Protein AF-0000000067184337 (afdb_homodimer)

Secondary structure (DSSP, 8-state):
---HHHHHHHHHHIIIIIHHHHHHHHHHHHHHGGGGGT-GGGHHHHHHHHHHHTHHHHHHHHHHHT----/---HHHHHHHHHHIIIIIHHHHHHHHHHHHHHGGGGGT-GGGHHHHHHHHHHHTHHHHHHHHHHHT----

Solvent-accessible surface area (backbone atoms only — not comparable to full-atom values): 6577 Å² total; per-residue (Å²): 127,35,52,64,70,32,25,52,52,28,50,50,45,26,74,70,44,15,50,60,47,4,34,55,23,17,40,52,25,31,66,48,43,29,50,26,74,83,39,62,83,46,44,62,56,32,51,53,22,49,52,35,20,42,38,23,31,52,29,43,48,31,24,68,58,18,43,62,97,114,127,36,53,65,68,31,25,54,51,29,49,50,47,27,73,70,44,15,49,58,47,3,37,54,23,17,39,51,25,29,64,48,44,29,50,26,73,82,39,62,82,45,45,63,56,32,52,53,21,48,54,35,18,41,37,22,32,50,28,43,48,31,24,70,58,18,43,62,97,113

Sequence (140 aa):
MGNPIWCIFWLIVLFLFGFEVSCVCAFFYAVIYPITVCIPKLSGVSDILLKGAQFAHYCAQCMINGRAPFMGNPIWCIFWLIVLFLFGFEVSCVCAFFYAVIYPITVCIPKLSGVSDILLKGAQFAHYCAQCMINGRAPF

Radius of gyration: 17.82 Å; Cα contacts (8 Å, |Δi|>4): 218; chains: 2; bounding box: 21×52×46 Å

Foldseek 3Di:
DADQVLLVVLVVCLVPPVQVQLVVLVVVLVVCVVVCVVPVVCVVVSVVSNVSNCSSVVSVVCNVVNPDPD/DADQVLLVVLVVCLVPPVQVQLVVLVVVLVVQVVVCVVPVVCVVVSVVSNVSNCSSVVSVVCNVVNPDPD

pLDDT: mean 94.59, std 7.14, range [53.53, 98.5]

Structure (mmCIF, N/CA/C/O backbone):
data_AF-0000000067184337-model_v1
#
loop_
_entity.id
_entity.type
_entity.pdbx_description
1 polymer AGAP003881-PA
#
loop_
_atom_site.group_PDB
_atom_site.id
_atom_site.type_symbol
_atom_site.label_atom_id
_atom_site.label_alt_id
_atom_site.label_comp_id
_atom_site.label_asym_id
_atom_site.label_entity_id
_atom_site.label_seq_id
_atom_site.pdbx_PDB_ins_code
_atom_site.Cartn_x
_atom_site.Cartn_y
_atom_site.Cartn_z
_atom_site.occupancy
_atom_site.B_iso_or_equiv
_atom_site.auth_seq_id
_atom_site.auth_comp_id
_atom_site.auth_asym_id
_atom_site.auth_atom_id
_atom_site.pdbx_PDB_model_num
ATOM 1 N N . MET A 1 1 ? -8.281 27.078 11.25 1 53.62 1 MET A N 1
ATOM 2 C CA . MET A 1 1 ? -7.059 26.344 11.547 1 53.62 1 MET A CA 1
ATOM 3 C C . MET A 1 1 ? -7.16 25.625 12.891 1 53.62 1 MET A C 1
ATOM 5 O O . MET A 1 1 ? -7.793 26.141 13.82 1 53.62 1 MET A O 1
ATOM 9 N N . GLY A 1 2 ? -6.98 24.141 12.812 1 63.72 2 GLY A N 1
ATOM 10 C CA . GLY A 1 2 ? -7.203 23.469 14.078 1 63.72 2 GLY A CA 1
ATOM 11 C C . GLY A 1 2 ? -6.309 23.984 15.195 1 63.72 2 GLY A C 1
ATOM 12 O O . GLY A 1 2 ? -5.477 24.875 14.969 1 63.72 2 GLY A O 1
ATOM 13 N N . ASN A 1 3 ? -6.609 23.672 16.406 1 82.88 3 ASN A N 1
ATOM 14 C CA . ASN A 1 3 ? -5.812 24.016 17.578 1 82.88 3 ASN A CA 1
ATOM 15 C C . ASN A 1 3 ? -4.328 23.734 17.359 1 82.88 3 ASN A C 1
ATOM 17 O O . ASN A 1 3 ? -3.947 22.625 16.984 1 82.88 3 ASN A O 1
ATOM 21 N N . PRO A 1 4 ? -3.518 24.797 17.344 1 88.56 4 PRO A N 1
ATOM 22 C CA . PRO A 1 4 ? -2.086 24.656 17.062 1 88.56 4 PRO A CA 1
ATOM 23 C C . PRO A 1 4 ? -1.428 23.578 17.938 1 88.56 4 PRO A C 1
ATOM 25 O O . PRO A 1 4 ? -0.438 22.969 17.516 1 88.56 4 PRO A O 1
ATOM 28 N N . ILE A 1 5 ? -1.946 23.391 19.156 1 91.94 5 ILE A N 1
ATOM 29 C CA . ILE A 1 5 ? -1.375 22.391 20.031 1 91.94 5 ILE A CA 1
ATOM 30 C C . ILE A 1 5 ? -1.494 21 19.391 1 91.94 5 ILE A C 1
ATOM 32 O O . ILE A 1 5 ? -0.545 20.219 19.406 1 91.94 5 ILE A O 1
ATOM 36 N N . TRP A 1 6 ? -2.607 20.797 18.812 1 93.06 6 TRP A N 1
ATOM 37 C CA .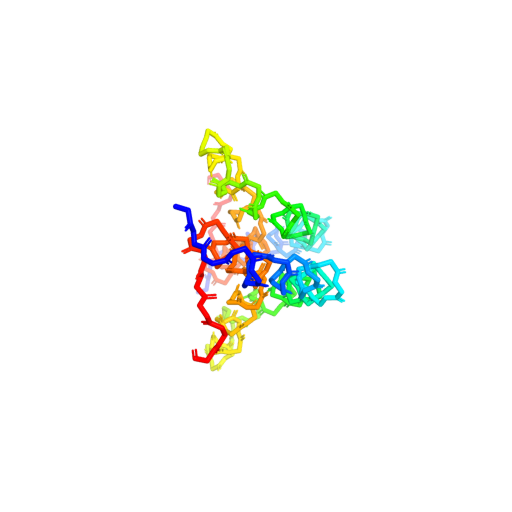 TRP A 1 6 ? -2.83 19.5 18.188 1 93.06 6 TRP A CA 1
ATOM 38 C C . TRP A 1 6 ? -2.025 19.359 16.906 1 93.06 6 TRP A C 1
ATOM 40 O O . TRP A 1 6 ? -1.616 18.25 16.531 1 93.06 6 TRP A O 1
ATOM 50 N N . CYS A 1 7 ? -1.808 20.375 16.172 1 94.12 7 CYS A N 1
ATOM 51 C CA . CYS A 1 7 ? -0.953 20.359 14.984 1 94.12 7 CYS A CA 1
ATOM 52 C C . CYS A 1 7 ? 0.46 19.922 15.344 1 94.12 7 CYS A C 1
ATOM 54 O O . CYS A 1 7 ? 1.036 19.062 14.664 1 94.12 7 CYS A O 1
ATOM 56 N N . ILE A 1 8 ? 0.996 20.516 16.453 1 94.19 8 ILE A N 1
ATOM 57 C CA . ILE A 1 8 ? 2.342 20.188 16.906 1 94.19 8 ILE A CA 1
ATOM 58 C C . ILE A 1 8 ? 2.393 18.734 17.375 1 94.19 8 ILE A C 1
ATOM 60 O O . ILE A 1 8 ? 3.35 18.016 17.078 1 94.19 8 ILE A O 1
ATOM 64 N N . PHE A 1 9 ? 1.378 18.344 18.078 1 95.81 9 PHE A N 1
ATOM 65 C CA . PHE A 1 9 ? 1.318 16.969 18.562 1 95.81 9 PHE A CA 1
ATOM 66 C C . PHE A 1 9 ? 1.416 15.977 17.406 1 95.81 9 PHE A C 1
ATOM 68 O O . PHE A 1 9 ? 2.254 15.07 17.422 1 95.81 9 PHE A O 1
ATOM 75 N N . TRP A 1 10 ? 0.576 16.188 16.391 1 95.88 10 TRP A N 1
ATOM 76 C CA . TRP A 1 10 ? 0.523 15.242 15.289 1 95.88 10 TRP A CA 1
ATOM 77 C C . TRP A 1 10 ? 1.779 15.336 14.43 1 95.88 10 TRP A C 1
ATOM 79 O O . TRP A 1 10 ? 2.186 14.352 13.797 1 95.88 10 TRP A O 1
ATOM 89 N N . LEU A 1 11 ? 2.422 16.453 14.391 1 95.56 11 LEU A N 1
ATOM 90 C CA . LEU A 1 11 ? 3.709 16.594 13.711 1 95.56 11 LEU A CA 1
ATOM 91 C C . LEU A 1 11 ? 4.762 15.703 14.375 1 95.56 11 LEU A C 1
ATOM 93 O O . LEU A 1 11 ? 5.527 15.023 13.688 1 95.56 11 LEU A O 1
ATOM 97 N N . ILE A 1 12 ? 4.738 15.703 15.695 1 95.94 12 ILE A N 1
ATOM 98 C CA . ILE A 1 12 ? 5.672 14.875 16.453 1 95.94 12 ILE A CA 1
ATOM 99 C C . ILE A 1 12 ? 5.379 13.398 16.203 1 95.94 12 ILE A C 1
ATOM 101 O O . ILE A 1 12 ? 6.289 12.609 15.922 1 95.94 12 ILE A O 1
ATOM 105 N N . VAL A 1 13 ? 4.086 13.047 16.234 1 96.62 13 VAL A N 1
ATOM 106 C CA . VAL A 1 13 ? 3.688 11.664 16 1 96.62 13 VAL A CA 1
ATOM 107 C C . VAL A 1 13 ? 4.086 11.242 14.586 1 96.62 13 VAL A C 1
ATOM 109 O O . VAL A 1 13 ? 4.543 10.117 14.375 1 96.62 13 VAL A O 1
ATOM 112 N N . LEU A 1 14 ? 3.963 12.031 13.594 1 96.88 14 LEU A N 1
ATOM 113 C CA . LEU A 1 14 ? 4.293 11.758 12.195 1 96.88 14 LEU A CA 1
ATOM 114 C C . LEU A 1 14 ? 5.781 11.469 12.031 1 96.88 14 LEU A C 1
ATOM 116 O O . LEU A 1 14 ? 6.16 10.477 11.406 1 96.88 14 LEU A O 1
ATOM 120 N N . PHE A 1 15 ? 6.668 12.25 12.641 1 95.88 15 PHE A N 1
ATOM 121 C CA . PHE A 1 15 ? 8.109 12.133 12.445 1 95.88 15 PHE A CA 1
ATOM 122 C C . PHE A 1 15 ? 8.68 11 13.289 1 95.88 15 PHE A C 1
ATOM 124 O O . PHE A 1 15 ? 9.609 10.312 12.867 1 95.88 15 PHE A O 1
ATOM 131 N N . LEU A 1 16 ? 8.023 10.719 14.422 1 95.94 16 LEU A N 1
ATOM 132 C CA . LEU A 1 16 ? 8.57 9.711 15.32 1 95.94 16 LEU A CA 1
ATOM 133 C C . LEU A 1 16 ? 7.996 8.328 15 1 95.94 16 LEU A C 1
ATOM 135 O O . LEU A 1 16 ? 8.711 7.328 15.047 1 95.94 16 LEU A O 1
ATOM 139 N N . PHE A 1 17 ? 6.734 8.289 14.648 1 96.38 17 PHE A N 1
ATOM 140 C CA . PHE A 1 17 ? 6.09 6.984 14.516 1 96.38 17 PHE A CA 1
ATOM 141 C C . PHE A 1 17 ? 5.418 6.848 13.156 1 96.38 17 PHE A C 1
ATOM 143 O O . PHE A 1 17 ? 5.27 5.738 12.641 1 96.38 17 PHE A O 1
ATOM 150 N N . GLY A 1 18 ? 4.934 8 12.586 1 97.38 18 GLY A N 1
ATOM 151 C CA . GLY A 1 18 ? 4.098 7.965 11.391 1 97.38 18 GLY A CA 1
ATOM 152 C C . GLY A 1 18 ? 4.781 7.32 10.203 1 97.38 18 GLY A C 1
ATOM 153 O O . GLY A 1 18 ? 4.293 6.324 9.664 1 97.38 18 GLY A O 1
ATOM 154 N N . PHE A 1 19 ? 5.992 7.789 9.898 1 97.12 19 PHE A N 1
ATOM 155 C CA . PHE A 1 19 ? 6.691 7.312 8.711 1 97.12 19 PHE A CA 1
ATOM 156 C C . PHE A 1 19 ? 7.273 5.926 8.953 1 97.12 19 PHE A C 1
ATOM 158 O O . PHE A 1 19 ? 7.227 5.062 8.07 1 97.12 19 PHE A O 1
ATOM 165 N N . GLU A 1 20 ? 7.84 5.645 10.164 1 97.56 20 GLU A N 1
ATOM 166 C CA . GLU A 1 20 ? 8.422 4.352 10.5 1 97.56 20 GLU A CA 1
ATOM 167 C C . GLU A 1 20 ? 7.383 3.236 10.414 1 97.56 20 GLU A C 1
ATOM 169 O O . GLU A 1 20 ? 7.617 2.213 9.766 1 97.56 20 GLU A O 1
ATOM 174 N N . VAL A 1 21 ? 6.262 3.482 11.047 1 97.69 21 VAL A N 1
ATOM 175 C CA . VAL A 1 21 ? 5.188 2.496 11.039 1 97.69 21 VAL A CA 1
ATOM 176 C C . VAL A 1 21 ? 4.676 2.295 9.609 1 97.69 21 VAL A C 1
ATOM 178 O O . VAL A 1 21 ? 4.484 1.159 9.172 1 97.69 21 VAL A O 1
ATOM 181 N N . SER A 1 22 ? 4.465 3.354 8.859 1 98.5 22 SER A N 1
ATOM 182 C CA . SER A 1 22 ? 3.939 3.268 7.5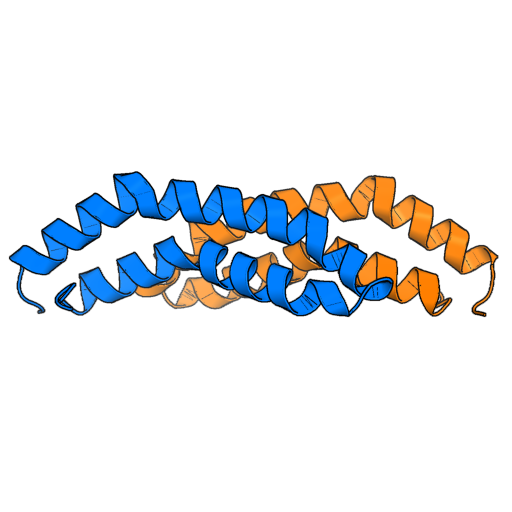 1 98.5 22 SER A CA 1
ATOM 183 C C . SER A 1 22 ? 4.875 2.471 6.598 1 98.5 22 SER A C 1
ATOM 185 O O . SER A 1 22 ? 4.426 1.608 5.836 1 98.5 22 SER A O 1
ATOM 187 N N . CYS A 1 23 ? 6.172 2.658 6.664 1 98.31 23 CYS A N 1
ATOM 188 C CA . CYS A 1 23 ? 7.133 1.968 5.812 1 98.31 23 CYS A CA 1
ATOM 189 C C . CYS A 1 23 ? 7.195 0.484 6.156 1 98.31 23 CYS A C 1
ATOM 191 O O . CYS A 1 23 ? 7.219 -0.363 5.258 1 98.31 23 CYS A O 1
ATOM 193 N N . VAL A 1 24 ? 7.246 0.195 7.449 1 98.31 24 VAL A N 1
ATOM 194 C CA . VAL A 1 24 ? 7.309 -1.195 7.887 1 98.31 24 VAL A CA 1
ATOM 195 C C . VAL A 1 24 ? 6.047 -1.932 7.445 1 98.31 24 VAL A C 1
ATOM 197 O O . VAL A 1 24 ? 6.121 -3.031 6.891 1 98.31 24 VAL A O 1
ATOM 200 N N . CYS A 1 25 ? 4.906 -1.341 7.613 1 98.44 25 CYS A N 1
ATOM 201 C CA . CYS A 1 25 ? 3.646 -1.97 7.234 1 98.44 25 CYS A CA 1
ATOM 202 C C . CYS A 1 25 ? 3.543 -2.109 5.719 1 98.44 25 CYS A C 1
ATOM 204 O O . CYS A 1 25 ? 3.025 -3.109 5.219 1 98.44 25 CYS A O 1
ATOM 206 N N . ALA A 1 26 ? 4.02 -1.12 5 1 98.44 26 ALA A N 1
ATOM 207 C CA . ALA A 1 26 ? 4 -1.182 3.539 1 98.44 26 ALA A CA 1
ATOM 208 C C . ALA A 1 26 ? 4.852 -2.34 3.027 1 98.44 26 ALA A C 1
ATOM 210 O O . ALA A 1 26 ? 4.449 -3.059 2.111 1 98.44 26 ALA A O 1
ATOM 211 N N . PHE A 1 27 ? 6.023 -2.531 3.617 1 98.25 27 PHE A N 1
ATOM 212 C CA . PHE A 1 27 ? 6.898 -3.635 3.24 1 98.25 27 PHE A CA 1
ATOM 213 C C . PHE A 1 27 ? 6.207 -4.973 3.459 1 98.25 27 PHE A C 1
ATOM 215 O O . PHE A 1 27 ? 6.156 -5.805 2.551 1 98.25 27 PHE A O 1
ATOM 222 N N . PHE A 1 28 ? 5.68 -5.215 4.613 1 98.44 28 PHE A N 1
ATOM 223 C CA . PHE A 1 28 ? 5.035 -6.492 4.91 1 98.44 28 PHE A CA 1
ATOM 224 C C . PHE A 1 28 ? 3.764 -6.664 4.09 1 98.44 28 PHE A C 1
ATOM 226 O O . PHE A 1 28 ? 3.398 -7.781 3.727 1 98.44 28 PHE A O 1
ATOM 233 N N . TYR A 1 29 ? 3.037 -5.586 3.832 1 98.44 29 TYR A N 1
ATOM 234 C CA . TYR A 1 29 ? 1.896 -5.652 2.926 1 98.44 29 TYR A CA 1
ATOM 235 C C . TYR A 1 29 ? 2.309 -6.207 1.568 1 98.44 29 TYR A C 1
ATOM 237 O O . TYR A 1 29 ? 1.661 -7.113 1.038 1 98.44 29 TYR A O 1
ATOM 245 N N . ALA A 1 30 ? 3.426 -5.699 1.071 1 98 30 ALA A N 1
ATOM 246 C CA . ALA A 1 30 ? 3.902 -6.105 -0.248 1 98 30 ALA A CA 1
ATOM 247 C C . ALA A 1 30 ? 4.258 -7.59 -0.267 1 98 30 ALA A C 1
ATOM 249 O O . ALA A 1 30 ? 4.105 -8.258 -1.293 1 98 30 ALA A O 1
ATOM 250 N N . VAL A 1 31 ? 4.688 -8.133 0.823 1 97.5 31 VAL A N 1
ATOM 251 C CA . VAL A 1 31 ? 5.145 -9.516 0.913 1 97.5 31 VAL A CA 1
ATOM 252 C C . VAL A 1 31 ? 3.955 -10.438 1.144 1 97.5 31 VAL A C 1
ATOM 254 O O . VAL A 1 31 ? 3.877 -11.523 0.554 1 97.5 31 VAL A O 1
ATOM 257 N N . ILE A 1 32 ? 2.947 -10.062 1.939 1 97.81 32 ILE A N 1
ATOM 258 C CA . ILE A 1 32 ? 1.872 -10.938 2.393 1 97.81 32 ILE A CA 1
ATOM 259 C C . ILE A 1 32 ? 0.732 -10.922 1.377 1 97.81 32 ILE A C 1
ATOM 261 O O . ILE A 1 32 ? 0.065 -11.938 1.17 1 97.81 32 ILE A O 1
ATOM 265 N N . TYR A 1 33 ? 0.546 -9.867 0.718 1 97.94 33 TYR A N 1
ATOM 266 C CA . TYR A 1 33 ? -0.625 -9.672 -0.131 1 97.94 33 TYR A CA 1
ATOM 267 C C . TYR A 1 33 ? -0.667 -10.711 -1.245 1 97.94 33 TYR A C 1
ATOM 269 O O . TYR A 1 33 ? -1.719 -11.297 -1.521 1 97.94 33 TYR A O 1
ATOM 277 N N . PRO A 1 34 ? 0.442 -11.047 -1.86 1 97.31 34 PRO A N 1
ATOM 278 C CA . PRO A 1 34 ? 0.381 -12.07 -2.908 1 97.31 34 PRO A CA 1
ATOM 279 C C . PRO A 1 34 ? 0.026 -13.445 -2.363 1 97.31 34 PRO A C 1
ATOM 281 O O . PRO A 1 34 ? -0.542 -14.273 -3.084 1 97.31 34 PRO A O 1
ATOM 284 N N . ILE A 1 35 ? 0.279 -13.719 -1.126 1 96.94 35 ILE A N 1
ATOM 285 C CA . ILE A 1 35 ? 0.023 -15.016 -0.517 1 96.94 35 ILE A CA 1
ATOM 286 C C . ILE A 1 35 ? -1.48 -15.219 -0.349 1 96.94 35 ILE A C 1
ATOM 288 O O . ILE A 1 35 ? -1.953 -16.359 -0.27 1 96.94 35 ILE A O 1
ATOM 292 N N . THR A 1 36 ? -2.217 -14.141 -0.355 1 96.94 36 THR A N 1
ATOM 293 C CA . THR A 1 36 ? -3.66 -14.219 -0.159 1 96.94 36 THR A CA 1
ATOM 294 C C . THR A 1 36 ? -4.328 -14.938 -1.331 1 96.94 36 THR A C 1
ATOM 296 O O . THR A 1 36 ? -5.461 -15.406 -1.213 1 96.94 36 THR A O 1
ATOM 299 N N . VAL A 1 37 ? -3.68 -15.016 -2.475 1 94.75 37 VAL A N 1
ATOM 300 C CA . VAL A 1 37 ? -4.23 -15.703 -3.639 1 94.75 37 VAL A CA 1
ATOM 301 C C . VAL A 1 37 ? -4.355 -17.203 -3.346 1 94.75 37 VAL A C 1
ATOM 303 O O . VAL A 1 37 ? -5.316 -17.844 -3.777 1 94.75 37 VAL A O 1
ATOM 306 N N . CYS A 1 38 ? -3.514 -17.703 -2.553 1 93.56 38 CYS A N 1
ATOM 307 C CA . CYS A 1 38 ? -3.523 -19.125 -2.201 1 93.56 38 CYS A CA 1
ATOM 308 C C . CYS A 1 38 ? -4.152 -19.328 -0.829 1 93.56 38 CYS A C 1
ATOM 310 O O . CYS A 1 38 ? -4.695 -20.406 -0.554 1 93.56 38 CYS A O 1
ATOM 312 N N . ILE A 1 39 ? -4.113 -18.375 0.079 1 95.5 39 ILE A N 1
ATOM 313 C CA . ILE A 1 39 ? -4.625 -18.438 1.443 1 95.5 39 ILE A CA 1
ATOM 314 C C . ILE A 1 39 ? -5.488 -17.219 1.731 1 95.5 39 ILE A C 1
ATOM 316 O O . ILE A 1 39 ? -5.012 -16.234 2.309 1 95.5 39 ILE A O 1
ATOM 320 N N . PRO A 1 40 ? -6.789 -17.25 1.423 1 93.69 40 PRO A N 1
ATOM 321 C CA . PRO A 1 40 ? -7.68 -16.094 1.562 1 93.69 40 PRO A CA 1
ATOM 322 C C . PRO A 1 40 ? -7.84 -15.648 3.012 1 93.69 40 PRO A C 1
ATOM 324 O O . PRO A 1 40 ? -8.148 -14.484 3.27 1 93.69 40 PRO A O 1
ATOM 327 N N . LYS A 1 41 ? -7.605 -16.5 3.918 1 95.38 41 LYS A N 1
ATOM 328 C CA . LYS A 1 41 ? -7.727 -16.156 5.332 1 95.38 41 LYS A CA 1
ATOM 329 C C . LYS A 1 41 ? -6.742 -15.062 5.723 1 95.38 41 LYS A C 1
ATOM 331 O O . LYS A 1 41 ? -6.93 -14.391 6.734 1 95.38 41 LYS A O 1
ATOM 336 N N . LEU A 1 42 ? -5.758 -14.852 4.906 1 96.06 42 LEU A N 1
ATOM 337 C CA . LEU A 1 42 ? -4.734 -13.852 5.203 1 96.06 42 LEU A CA 1
ATOM 338 C C . LEU A 1 42 ? -5.164 -12.477 4.719 1 96.06 42 LEU A C 1
ATOM 340 O O . LEU A 1 42 ? -4.469 -11.484 4.949 1 96.06 42 LEU A O 1
ATOM 344 N N . SER A 1 43 ? -6.234 -12.352 4.09 1 96.69 43 SER A N 1
ATOM 345 C CA . SER A 1 43 ? -6.699 -11.07 3.584 1 96.69 43 SER A CA 1
ATOM 346 C C . SER A 1 43 ? -6.918 -10.07 4.719 1 96.69 43 SER A C 1
ATOM 348 O O . SER A 1 43 ? -6.66 -8.875 4.562 1 96.69 43 SER A O 1
ATOM 350 N N . GLY A 1 44 ? -7.367 -10.547 5.832 1 97.12 44 GLY A N 1
ATOM 351 C CA . GLY A 1 44 ? -7.527 -9.688 6.988 1 97.12 44 GLY A CA 1
ATOM 352 C C . GLY A 1 44 ? -6.23 -9.047 7.441 1 97.12 44 GLY A C 1
ATOM 353 O O . GLY A 1 44 ? -6.199 -7.852 7.75 1 97.12 44 GLY A O 1
ATOM 354 N N . VAL A 1 45 ? -5.258 -9.789 7.43 1 97 45 VAL A N 1
ATOM 355 C CA . VAL A 1 45 ? -3.941 -9.312 7.832 1 97 45 VAL A CA 1
ATOM 356 C C . VAL A 1 45 ? -3.43 -8.289 6.828 1 97 45 VAL A C 1
ATOM 358 O O . VAL A 1 45 ? -2.938 -7.223 7.211 1 97 45 VAL A O 1
ATOM 361 N N . SER A 1 46 ? -3.518 -8.578 5.52 1 97.62 46 SER A N 1
ATOM 362 C CA . SER A 1 46 ? -3.045 -7.641 4.504 1 97.62 46 SER A CA 1
ATOM 363 C C . SER A 1 46 ? -3.809 -6.32 4.566 1 97.62 46 SER A C 1
ATOM 365 O O . SER A 1 46 ? -3.232 -5.254 4.348 1 97.62 46 SER A O 1
ATOM 367 N N . ASP A 1 47 ? -5.098 -6.371 4.91 1 97.69 47 ASP A N 1
ATOM 368 C CA . ASP A 1 47 ? -5.898 -5.156 5.035 1 97.69 47 ASP A CA 1
ATOM 369 C C . ASP A 1 47 ? -5.41 -4.293 6.195 1 97.69 47 ASP A C 1
ATOM 371 O O . ASP A 1 47 ? -5.344 -3.068 6.082 1 97.69 47 ASP A O 1
ATOM 375 N N . ILE A 1 48 ? -5.113 -4.891 7.301 1 98.06 48 ILE A N 1
ATOM 376 C CA . ILE A 1 48 ? -4.594 -4.168 8.453 1 98.06 48 ILE A CA 1
ATOM 377 C C . ILE A 1 48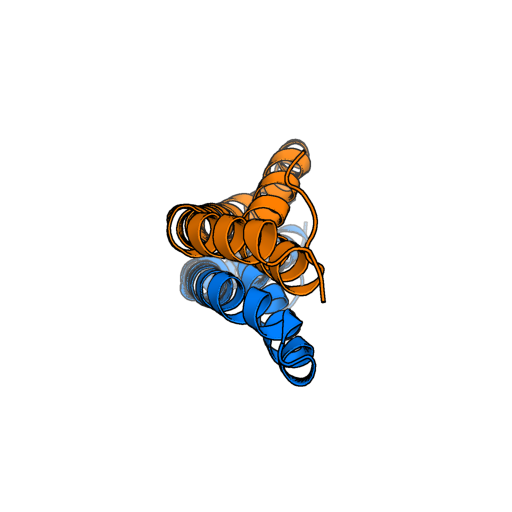 ? -3.242 -3.547 8.109 1 98.06 48 ILE A C 1
ATOM 379 O O . ILE A 1 48 ? -2.965 -2.404 8.484 1 98.06 48 ILE A O 1
ATOM 383 N N . LEU A 1 49 ? -2.459 -4.242 7.387 1 98.12 49 LEU A N 1
ATOM 384 C CA . LEU A 1 49 ? -1.144 -3.748 6.992 1 98.12 49 LEU A CA 1
ATOM 385 C C . LEU A 1 49 ? -1.272 -2.549 6.059 1 98.12 49 LEU A C 1
ATOM 387 O O . LEU A 1 49 ? -0.52 -1.58 6.18 1 98.12 49 LEU A O 1
ATOM 391 N N . LEU A 1 50 ? -2.264 -2.656 5.16 1 98.12 50 LEU A N 1
ATOM 392 C CA . LEU A 1 50 ? -2.479 -1.521 4.273 1 98.12 50 LEU A CA 1
ATOM 393 C C . LEU A 1 50 ? -2.92 -0.291 5.059 1 98.12 50 LEU A C 1
ATOM 395 O O . LEU A 1 50 ? -2.451 0.82 4.797 1 98.12 50 LEU A O 1
ATOM 399 N N . LYS A 1 51 ? -3.752 -0.457 6.012 1 98.12 51 LYS A N 1
ATOM 400 C CA . LYS A 1 51 ? -4.133 0.649 6.887 1 98.12 51 LYS A CA 1
ATOM 401 C C . LYS A 1 51 ? -2.922 1.213 7.621 1 98.12 51 LYS A C 1
ATOM 403 O O . LYS A 1 51 ? -2.789 2.43 7.77 1 98.12 51 LYS A O 1
ATOM 408 N N . GLY A 1 52 ? -2.096 0.35 8.031 1 98.38 52 GLY A N 1
ATOM 409 C CA . GLY A 1 52 ? -0.863 0.776 8.672 1 98.38 52 GLY A CA 1
ATOM 410 C C . GLY A 1 52 ? 0.058 1.546 7.746 1 98.38 52 GLY A C 1
ATOM 411 O O . GLY A 1 52 ? 0.709 2.506 8.164 1 98.38 52 GLY A O 1
ATOM 412 N N . ALA A 1 53 ? 0.067 1.122 6.504 1 98.5 53 ALA A N 1
ATOM 413 C CA . ALA A 1 53 ? 0.875 1.809 5.496 1 98.5 53 ALA A CA 1
ATOM 414 C C . ALA A 1 53 ? 0.369 3.23 5.266 1 98.5 53 ALA A C 1
ATOM 416 O O . ALA A 1 53 ? 1.107 4.086 4.773 1 98.5 53 ALA A O 1
ATOM 417 N N . GLN A 1 54 ? -0.85 3.459 5.617 1 97.81 54 GLN A N 1
ATOM 418 C CA . GLN A 1 54 ? -1.452 4.773 5.418 1 97.81 54 GLN A CA 1
ATOM 419 C C . GLN A 1 54 ? -1.459 5.578 6.711 1 97.81 54 GLN A C 1
ATOM 421 O O . GLN A 1 54 ? -2.059 6.656 6.777 1 97.81 54 GLN A O 1
ATOM 426 N N . PHE A 1 55 ? -0.745 5.164 7.746 1 98.44 55 PHE A N 1
ATOM 427 C CA . PHE A 1 55 ? -0.754 5.797 9.062 1 98.44 55 PHE A CA 1
ATOM 428 C C . PHE A 1 55 ? -0.178 7.207 8.984 1 98.44 55 PHE A C 1
ATOM 430 O O . PHE A 1 55 ? -0.688 8.125 9.625 1 98.44 55 PHE A O 1
ATOM 437 N N . ALA A 1 56 ? 0.902 7.398 8.227 1 98.06 56 ALA A N 1
ATOM 438 C CA . ALA A 1 56 ? 1.503 8.719 8.07 1 98.06 56 ALA A CA 1
ATOM 439 C C . ALA A 1 56 ? 0.522 9.695 7.426 1 98.06 56 ALA A C 1
ATOM 441 O O . ALA A 1 56 ? 0.469 10.867 7.797 1 98.06 56 ALA A O 1
ATOM 442 N N . HIS A 1 57 ? -0.243 9.211 6.438 1 97.81 57 HIS A N 1
ATOM 443 C CA . HIS A 1 57 ? -1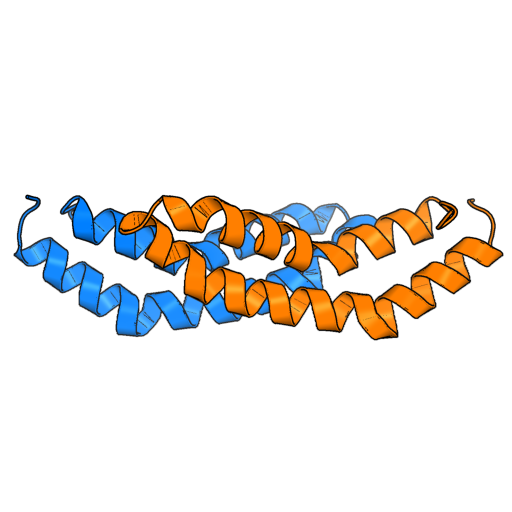.276 10.031 5.82 1 97.81 57 HIS A CA 1
ATOM 444 C C . HIS A 1 57 ? -2.324 10.461 6.84 1 97.81 57 HIS A C 1
ATOM 446 O O . HIS A 1 57 ? -2.754 11.617 6.848 1 97.81 57 HIS A O 1
ATOM 452 N N . TYR A 1 58 ? -2.727 9.555 7.68 1 97.19 58 TYR A N 1
ATOM 453 C CA . TYR A 1 58 ? -3.674 9.852 8.75 1 97.19 58 TYR A CA 1
ATOM 454 C C . TYR A 1 58 ? -3.129 10.93 9.672 1 97.19 58 TYR A C 1
ATOM 456 O O . TYR A 1 58 ? -3.848 11.867 10.031 1 97.19 58 TYR A O 1
ATOM 464 N N . CYS A 1 59 ? -1.909 10.797 10.078 1 96.94 59 CYS A N 1
ATOM 465 C CA . CYS A 1 59 ? -1.291 11.805 10.93 1 96.94 59 CYS A CA 1
ATOM 466 C C . CYS A 1 59 ? -1.283 13.164 10.242 1 96.94 59 CYS A C 1
ATOM 468 O O . CYS A 1 59 ? -1.576 14.188 10.875 1 96.94 59 CYS A O 1
ATOM 470 N N . ALA A 1 60 ? -0.938 13.203 8.977 1 96.19 60 ALA A N 1
ATOM 471 C CA . ALA A 1 60 ? -0.922 14.461 8.234 1 96.19 60 ALA A CA 1
ATOM 472 C C . ALA A 1 60 ? -2.316 15.078 8.172 1 96.19 60 ALA A C 1
ATOM 474 O O . ALA A 1 60 ? -2.471 16.297 8.336 1 96.19 60 ALA A O 1
ATOM 475 N N . GLN A 1 61 ? -3.307 14.266 7.941 1 95.75 61 GLN A N 1
ATOM 476 C CA . GLN A 1 61 ? -4.684 14.75 7.914 1 95.75 61 GLN A CA 1
ATOM 477 C C . GLN A 1 61 ? -5.086 15.344 9.266 1 95.75 61 GLN A C 1
ATOM 479 O O . GLN A 1 61 ? -5.719 16.391 9.32 1 95.75 61 GLN A O 1
ATOM 484 N N . CYS A 1 62 ? -4.727 14.648 10.289 1 95.75 62 CYS A N 1
ATOM 485 C CA . CYS A 1 62 ? -5.051 15.125 11.633 1 95.75 62 CYS A CA 1
ATOM 486 C C . CYS A 1 62 ? -4.359 16.453 11.914 1 95.75 62 CYS A C 1
ATOM 488 O O . CYS A 1 62 ? -4.941 17.328 12.555 1 95.75 62 CYS A O 1
ATOM 490 N N . MET A 1 63 ? -3.207 16.562 11.477 1 93.94 63 MET A N 1
ATOM 491 C CA . MET A 1 63 ? -2.422 17.781 11.664 1 93.94 63 MET A CA 1
ATOM 492 C C . MET A 1 63 ? -3.104 18.969 11.008 1 93.94 63 MET A C 1
ATOM 494 O O . MET A 1 63 ? -3.299 20 11.648 1 93.94 63 MET A O 1
ATOM 498 N N . ILE A 1 64 ? -3.49 18.891 9.781 1 92.25 64 ILE A N 1
ATOM 499 C CA . ILE A 1 64 ? -4 20.016 9.016 1 92.25 64 ILE A CA 1
ATOM 500 C C . ILE A 1 64 ? -5.41 20.359 9.484 1 92.25 64 ILE A C 1
ATOM 502 O O . ILE A 1 64 ? -5.82 21.531 9.438 1 92.25 64 ILE A O 1
ATOM 506 N N . ASN A 1 65 ? -6.094 19.391 9.969 1 91.88 65 ASN A N 1
ATOM 507 C CA . ASN A 1 65 ? -7.453 19.625 10.438 1 91.88 65 ASN A CA 1
ATOM 508 C C . ASN A 1 65 ? -7.477 20 11.914 1 91.88 65 ASN A C 1
ATOM 510 O O . ASN A 1 65 ? -8.523 20.359 12.453 1 91.88 65 ASN A O 1
ATOM 514 N N . GLY A 1 66 ? -6.391 19.859 12.484 1 89.44 66 GLY A N 1
ATOM 515 C CA . GLY A 1 66 ? -6.297 20.172 13.906 1 89.44 66 GLY A CA 1
ATOM 516 C C . GLY A 1 66 ? -7.121 19.234 14.773 1 89.44 66 GLY A C 1
ATOM 517 O O . GLY A 1 66 ? -7.73 19.672 15.758 1 89.44 66 GLY A O 1
ATOM 518 N N . ARG A 1 67 ? -7.125 18.031 14.438 1 91.62 67 ARG A N 1
ATOM 519 C CA . ARG A 1 67 ? -7.941 17.062 15.156 1 91.62 67 ARG A CA 1
ATOM 520 C C . ARG A 1 67 ? -7.273 16.641 16.453 1 91.62 67 ARG A C 1
ATOM 522 O O . ARG A 1 67 ? -6.082 16.328 16.484 1 91.62 67 ARG A O 1
ATOM 529 N N . ALA A 1 68 ? -8.086 16.734 17.484 1 91.75 68 ALA A N 1
ATOM 530 C CA . ALA A 1 68 ? -7.574 16.234 18.75 1 91.75 68 ALA A CA 1
ATOM 531 C C . ALA A 1 68 ? -7.395 14.727 18.719 1 91.75 68 ALA A C 1
ATOM 533 O O . ALA A 1 68 ? -8.125 14.016 18.031 1 91.75 68 ALA A O 1
ATOM 534 N N . PRO A 1 69 ? -6.191 14.203 19.422 1 88.75 69 PRO A N 1
ATOM 535 C CA . PRO A 1 69 ? -6.004 12.75 19.453 1 88.75 69 PRO A CA 1
ATOM 536 C C . PRO A 1 69 ? -7.086 12.031 20.266 1 88.75 69 PRO A C 1
ATOM 538 O O . PRO A 1 69 ? -7.254 10.82 20.125 1 88.75 69 PRO A O 1
ATOM 541 N N . PHE A 1 70 ? -7.598 12.898 21.203 1 79.38 70 PHE A N 1
ATOM 542 C CA . PHE A 1 70 ? -8.656 12.391 22.062 1 79.38 70 PHE A CA 1
ATOM 543 C C . PHE A 1 70 ? -9.891 13.281 21.969 1 79.38 70 PHE A C 1
ATOM 545 O O . PHE A 1 70 ? -9.789 14.461 21.641 1 79.38 70 PHE A O 1
ATOM 552 N N . MET B 1 1 ? -6.996 -26.078 -14.562 1 53.53 1 MET B N 1
ATOM 553 C CA . MET B 1 1 ? -5.68 -25.516 -14.281 1 53.53 1 MET B CA 1
ATOM 554 C C . MET B 1 1 ? -5.105 -24.844 -15.523 1 53.53 1 MET B C 1
ATOM 556 O O . MET B 1 1 ? -5.359 -25.281 -16.641 1 53.53 1 MET B O 1
ATOM 560 N N . GLY B 1 2 ? -4.762 -23.391 -15.336 1 63.72 2 GLY B N 1
ATOM 561 C CA . GLY B 1 2 ? -4.312 -22.75 -16.562 1 63.72 2 GLY B CA 1
ATOM 562 C C . GLY B 1 2 ? -3.127 -23.438 -17.203 1 63.72 2 GLY B C 1
ATOM 563 O O . GLY B 1 2 ? -2.631 -24.453 -16.688 1 63.72 2 GLY B O 1
ATOM 564 N N . ASN B 1 3 ? -2.82 -23.125 -18.422 1 82.81 3 ASN B N 1
ATOM 565 C CA . ASN B 1 3 ? -1.673 -23.641 -19.156 1 82.81 3 ASN B CA 1
ATOM 566 C C . ASN B 1 3 ? -0.403 -23.609 -18.312 1 82.81 3 ASN B C 1
ATOM 568 O O . ASN B 1 3 ? -0.035 -22.562 -17.781 1 82.81 3 ASN B O 1
ATOM 572 N N . PRO B 1 4 ? 0.151 -24.781 -17.984 1 88.56 4 PRO B N 1
ATOM 573 C CA . PRO B 1 4 ? 1.341 -24.859 -17.141 1 88.56 4 PRO B CA 1
ATOM 574 C C . PRO B 1 4 ? 2.463 -23.938 -17.609 1 88.56 4 PRO B C 1
ATOM 576 O O . PRO B 1 4 ? 3.266 -23.484 -16.797 1 88.56 4 PRO B O 1
ATOM 579 N N . ILE B 1 5 ? 2.549 -23.734 -18.906 1 91.56 5 ILE B N 1
ATOM 580 C CA . ILE B 1 5 ? 3.594 -22.859 -19.438 1 91.56 5 ILE B CA 1
ATOM 581 C C . ILE B 1 5 ? 3.43 -21.453 -18.859 1 91.56 5 ILE B C 1
ATOM 583 O O . ILE B 1 5 ? 4.406 -20.828 -18.438 1 91.56 5 ILE B O 1
ATOM 587 N N . TRP B 1 6 ? 2.23 -21.031 -18.812 1 92.75 6 TRP B N 1
ATOM 588 C CA . TRP B 1 6 ? 1.974 -19.688 -18.312 1 92.75 6 TRP B CA 1
ATOM 589 C C . TRP B 1 6 ? 2.166 -19.641 -16.797 1 92.75 6 TRP B C 1
ATOM 591 O O . TRP B 1 6 ? 2.545 -18.594 -16.25 1 92.75 6 TRP B O 1
ATOM 601 N N . CYS B 1 7 ? 1.902 -20.656 -16.078 1 93.94 7 CYS B N 1
ATOM 602 C CA . CYS B 1 7 ? 2.16 -20.734 -14.641 1 93.94 7 CYS B CA 1
ATOM 603 C C . CYS B 1 7 ? 3.643 -20.531 -14.344 1 93.94 7 CYS B C 1
ATOM 605 O O . CYS B 1 7 ? 4.004 -19.766 -13.461 1 93.94 7 CYS B O 1
ATOM 607 N N . ILE B 1 8 ? 4.484 -21.25 -15.125 1 94.06 8 ILE B N 1
ATOM 608 C CA . ILE B 1 8 ? 5.93 -21.156 -14.953 1 94.06 8 ILE B CA 1
ATOM 609 C C . ILE B 1 8 ? 6.406 -19.75 -15.297 1 94.06 8 ILE B C 1
ATOM 611 O O . ILE B 1 8 ? 7.246 -19.188 -14.602 1 94.06 8 ILE B O 1
ATOM 615 N N . PHE B 1 9 ? 5.867 -19.219 -16.375 1 95.81 9 PHE B N 1
ATOM 616 C CA . PHE B 1 9 ? 6.242 -17.875 -16.781 1 95.81 9 PHE B CA 1
ATOM 617 C C . PHE B 1 9 ? 5.992 -16.875 -15.664 1 95.81 9 PHE B C 1
ATOM 619 O O . PHE B 1 9 ? 6.891 -16.109 -15.289 1 95.81 9 PHE B O 1
ATOM 626 N N . TRP B 1 10 ? 4.773 -16.891 -15.102 1 95.88 10 TRP B N 1
ATOM 627 C CA . TRP B 1 10 ? 4.41 -15.906 -14.094 1 95.88 10 TRP B CA 1
ATOM 628 C C . TRP B 1 10 ? 5.145 -16.172 -12.789 1 95.88 10 TRP B C 1
ATOM 630 O O . TRP B 1 10 ? 5.395 -15.242 -12.008 1 95.88 10 TRP B O 1
ATOM 640 N N . LEU B 1 11 ? 5.535 -17.391 -12.508 1 95.56 11 LEU B N 1
ATOM 641 C CA . LEU B 1 11 ? 6.375 -17.688 -11.359 1 95.56 11 LEU B CA 1
ATOM 642 C C . LEU B 1 11 ? 7.734 -17.016 -11.477 1 95.56 11 LEU B C 1
ATOM 644 O O . LEU B 1 11 ? 8.234 -16.438 -10.508 1 95.56 11 LEU B O 1
ATOM 648 N N . ILE B 1 12 ? 8.273 -17.062 -12.688 1 95.94 12 ILE B N 1
ATOM 649 C CA . ILE B 1 12 ? 9.555 -16.422 -12.945 1 95.94 12 ILE B CA 1
ATOM 650 C C . ILE B 1 12 ? 9.422 -14.906 -12.789 1 95.94 12 ILE B C 1
ATOM 652 O O . ILE B 1 12 ? 10.242 -14.266 -12.133 1 95.94 12 ILE B O 1
ATOM 656 N N . VAL B 1 13 ? 8.336 -14.352 -13.375 1 96.56 13 VAL B N 1
ATOM 657 C CA . VAL B 1 13 ? 8.102 -12.922 -13.289 1 96.56 1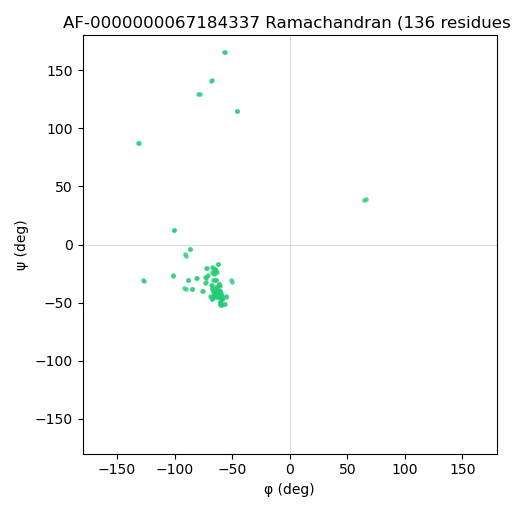3 VAL B CA 1
ATOM 658 C C . VAL B 1 13 ? 7.922 -12.516 -11.828 1 96.56 13 VAL B C 1
ATOM 660 O O . VAL B 1 13 ? 8.414 -11.469 -11.398 1 96.56 13 VAL B O 1
ATOM 663 N N . LEU B 1 14 ? 7.262 -13.227 -10.992 1 96.94 14 LEU B N 1
ATOM 664 C CA . LEU B 1 14 ? 7.004 -12.961 -9.586 1 96.94 14 LEU B CA 1
ATOM 665 C C . LEU B 1 14 ? 8.312 -12.898 -8.797 1 96.94 14 LEU B C 1
ATOM 667 O O . LEU B 1 14 ? 8.539 -11.953 -8.039 1 96.94 14 LEU B O 1
ATOM 671 N N . PHE B 1 15 ? 9.234 -13.812 -8.992 1 95.94 15 PHE B N 1
ATOM 672 C CA . PHE B 1 15 ? 10.453 -13.914 -8.188 1 95.94 15 PHE B CA 1
A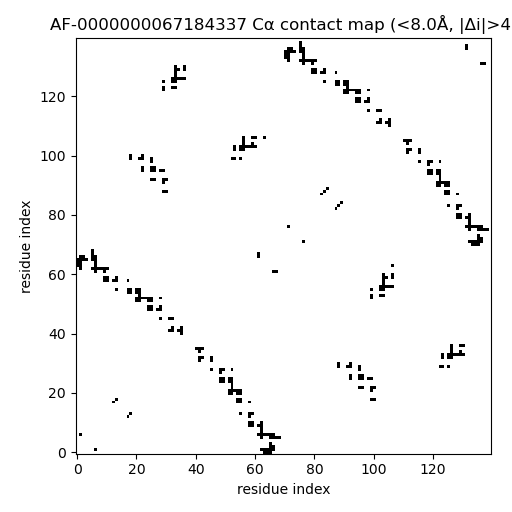TOM 673 C C . PHE B 1 15 ? 11.5 -12.93 -8.68 1 95.94 15 PHE B C 1
ATOM 675 O O . PHE B 1 15 ? 12.258 -12.367 -7.883 1 95.94 15 PHE B O 1
ATOM 682 N N . LEU B 1 16 ? 11.445 -12.617 -9.977 1 96.12 16 LEU B N 1
ATOM 683 C CA . LEU B 1 16 ? 12.477 -11.734 -10.523 1 96.12 16 LEU B CA 1
ATOM 684 C C . LEU B 1 16 ? 12.047 -10.273 -10.43 1 96.12 16 LEU B C 1
ATOM 686 O O . LEU B 1 16 ? 12.859 -9.398 -10.125 1 96.12 16 LEU B O 1
ATOM 690 N N . PHE B 1 17 ? 10.789 -10.023 -10.656 1 96.44 17 PHE B N 1
ATOM 691 C CA . PHE B 1 17 ? 10.359 -8.633 -10.766 1 96.44 17 PHE B CA 1
ATOM 692 C C . PHE B 1 17 ? 9.203 -8.344 -9.812 1 96.44 17 PHE B C 1
ATOM 694 O O . PHE B 1 17 ? 9.031 -7.203 -9.375 1 96.44 17 PHE B O 1
ATOM 701 N N . GLY B 1 18 ? 8.352 -9.367 -9.547 1 97.44 18 GLY B N 1
ATOM 702 C CA . GLY B 1 18 ? 7.109 -9.156 -8.82 1 97.44 18 GLY B CA 1
ATOM 703 C C . GLY B 1 18 ? 7.32 -8.594 -7.434 1 97.44 18 GLY B C 1
ATOM 704 O O . GLY B 1 18 ? 6.824 -7.508 -7.113 1 97.44 18 GLY B O 1
ATOM 705 N N . PHE B 1 19 ? 8.188 -9.242 -6.652 1 97.31 19 PHE B N 1
ATOM 706 C CA . PHE B 1 19 ? 8.398 -8.836 -5.27 1 97.31 19 PHE B CA 1
ATOM 707 C C . PHE B 1 19 ? 9.242 -7.574 -5.191 1 97.31 19 PHE B C 1
ATOM 709 O O . PHE B 1 19 ? 8.977 -6.688 -4.379 1 97.31 19 PHE B O 1
ATOM 716 N N . GLU B 1 20 ? 10.289 -7.453 -6.043 1 97.56 20 GLU B N 1
ATOM 717 C CA . GLU B 1 20 ? 11.172 -6.289 -6.059 1 97.56 20 GLU B CA 1
ATOM 718 C C . GLU B 1 20 ? 10.391 -5.012 -6.371 1 97.56 20 GLU B C 1
ATOM 720 O O . GLU B 1 20 ? 10.5 -4.02 -5.648 1 97.56 20 GLU B O 1
ATOM 725 N N . VAL B 1 21 ? 9.609 -5.09 -7.426 1 97.62 21 VAL B N 1
ATOM 726 C CA . VAL B 1 21 ? 8.812 -3.939 -7.832 1 97.62 21 VAL B CA 1
ATOM 727 C C . VAL B 1 21 ? 7.797 -3.605 -6.746 1 97.62 21 VAL B C 1
ATOM 729 O O . VAL B 1 21 ? 7.629 -2.439 -6.383 1 97.62 21 VAL B O 1
ATOM 732 N N . SER B 1 22 ? 7.109 -4.582 -6.188 1 98.5 22 SER B N 1
ATOM 733 C CA . SER B 1 22 ? 6.086 -4.363 -5.172 1 98.5 22 SER B CA 1
ATOM 734 C C . SER B 1 22 ? 6.672 -3.699 -3.93 1 98.5 22 SER B C 1
ATOM 736 O O . SER B 1 22 ? 6.094 -2.754 -3.393 1 98.5 22 SER B O 1
ATOM 738 N N . CYS B 1 23 ? 7.836 -4.094 -3.461 1 98.31 23 CYS B N 1
ATOM 739 C CA . CYS B 1 23 ? 8.453 -3.539 -2.26 1 98.31 23 CYS B CA 1
ATOM 740 C C . CYS B 1 23 ? 8.898 -2.1 -2.486 1 98.31 23 CYS B C 1
ATOM 742 O O . CYS B 1 23 ? 8.68 -1.236 -1.634 1 98.31 23 CYS B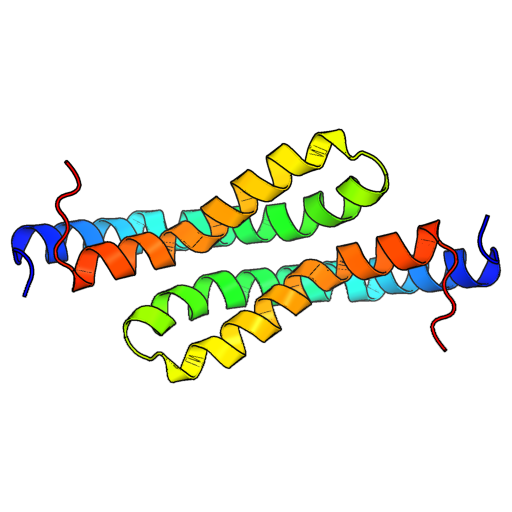 O 1
ATOM 744 N N . VAL B 1 24 ? 9.523 -1.866 -3.627 1 98.31 24 VAL B N 1
ATOM 745 C CA . VAL B 1 24 ? 9.984 -0.521 -3.949 1 98.31 24 VAL B CA 1
ATOM 746 C C . VAL B 1 24 ? 8.789 0.427 -4.047 1 98.31 24 VAL B C 1
ATOM 748 O O . VAL B 1 24 ? 8.812 1.518 -3.471 1 98.31 24 VAL B O 1
ATOM 751 N N . CYS B 1 25 ? 7.746 0.029 -4.703 1 98.44 25 CYS B N 1
ATOM 752 C CA . CYS B 1 25 ? 6.562 0.867 -4.863 1 98.44 25 CYS B CA 1
ATOM 753 C C . CYS B 1 25 ? 5.859 1.076 -3.527 1 98.44 25 CYS B C 1
ATOM 755 O O . CYS B 1 25 ? 5.348 2.164 -3.254 1 98.44 25 CYS B O 1
ATOM 757 N N . ALA B 1 26 ? 5.84 0.051 -2.707 1 98.44 26 ALA B N 1
ATOM 758 C CA . ALA B 1 26 ? 5.219 0.164 -1.389 1 98.44 26 ALA B CA 1
ATOM 759 C C . ALA B 1 26 ? 5.957 1.186 -0.525 1 98.44 26 ALA B C 1
ATOM 761 O O . ALA B 1 26 ? 5.328 1.992 0.164 1 98.44 26 ALA B O 1
ATOM 762 N N . PHE B 1 27 ? 7.277 1.165 -0.558 1 98.19 27 PHE B N 1
ATOM 763 C CA . PHE B 1 27 ? 8.078 2.123 0.193 1 98.19 27 PHE B CA 1
ATOM 764 C C . PHE B 1 27 ? 7.773 3.549 -0.247 1 98.19 27 PHE B C 1
ATOM 766 O O . PHE B 1 27 ? 7.48 4.41 0.584 1 98.19 27 PHE B O 1
ATOM 773 N N . PHE B 1 28 ? 7.812 3.834 -1.503 1 98.38 28 PHE B N 1
ATOM 774 C CA . PHE B 1 28 ? 7.574 5.184 -1.999 1 98.38 28 PHE B CA 1
ATOM 775 C C . PHE B 1 28 ? 6.121 5.59 -1.786 1 98.38 28 PHE B C 1
ATOM 777 O O . PHE B 1 28 ? 5.824 6.766 -1.569 1 98.38 28 PHE B O 1
ATOM 784 N N . TYR B 1 29 ? 5.195 4.656 -1.891 1 98.38 29 TYR B N 1
ATOM 785 C CA . TYR B 1 29 ? 3.807 4.941 -1.546 1 98.38 29 TYR B CA 1
ATOM 786 C C . TYR B 1 29 ? 3.697 5.473 -0.122 1 98.38 29 TYR B C 1
ATOM 788 O O . TYR B 1 29 ? 3.043 6.488 0.118 1 98.38 29 TYR B O 1
ATOM 796 N N . ALA B 1 30 ? 4.414 4.812 0.774 1 97.94 30 ALA B N 1
ATOM 797 C CA . ALA B 1 30 ? 4.355 5.188 2.186 1 97.94 30 ALA B CA 1
ATOM 798 C C . ALA B 1 30 ? 4.906 6.594 2.4 1 97.94 30 ALA B C 1
ATOM 800 O O . ALA B 1 30 ? 4.449 7.316 3.291 1 97.94 30 ALA B O 1
ATOM 801 N N . VAL B 1 31 ? 5.828 7.012 1.612 1 97.44 31 VAL B N 1
ATOM 802 C CA . VAL B 1 31 ? 6.504 8.297 1.768 1 97.44 31 VAL B CA 1
ATOM 803 C C . VAL B 1 31 ? 5.684 9.391 1.094 1 97.44 31 VAL B C 1
ATOM 805 O O . VAL B 1 31 ? 5.539 10.492 1.638 1 97.44 31 VAL B O 1
ATOM 808 N N . ILE B 1 32 ? 5.047 9.148 -0.073 1 97.75 32 ILE B N 1
ATOM 809 C CA . ILE B 1 32 ? 4.418 10.172 -0.904 1 97.75 32 ILE B CA 1
ATOM 810 C C . ILE B 1 32 ? 2.973 10.383 -0.46 1 97.75 32 ILE B C 1
ATOM 812 O O . ILE B 1 32 ? 2.455 11.5 -0.512 1 97.75 32 ILE B O 1
ATOM 816 N N . TYR B 1 33 ? 2.354 9.391 0.03 1 97.88 33 TYR B N 1
ATOM 817 C CA . TYR B 1 33 ? 0.921 9.422 0.302 1 97.88 33 TYR B CA 1
ATOM 818 C C . TYR B 1 33 ? 0.584 10.492 1.334 1 97.88 33 TYR B C 1
ATOM 820 O O . TYR B 1 33 ? -0.375 11.25 1.163 1 97.88 33 TYR B O 1
ATOM 828 N N . PRO B 1 34 ? 1.381 10.672 2.369 1 97.25 34 PRO B N 1
ATOM 829 C CA . PRO B 1 34 ? 1.054 11.727 3.332 1 97.25 34 PRO B CA 1
ATOM 830 C C . PRO B 1 34 ? 1.188 13.125 2.742 1 97.25 34 PRO B C 1
ATOM 832 O O . PRO B 1 34 ? 0.506 14.055 3.184 1 97.25 34 PRO B O 1
ATOM 835 N N . ILE B 1 35 ? 1.963 13.305 1.729 1 96.88 35 ILE B N 1
ATOM 836 C CA . ILE B 1 35 ? 2.199 14.609 1.118 1 96.88 35 ILE B CA 1
ATOM 837 C C . ILE B 1 35 ? 0.96 15.047 0.341 1 96.88 35 ILE B C 1
ATOM 839 O O . ILE B 1 35 ? 0.752 16.234 0.115 1 96.88 35 ILE B O 1
ATOM 843 N N . THR B 1 36 ? 0.121 14.102 0.003 1 96.81 36 THR B N 1
ATOM 844 C CA . THR B 1 36 ? -1.07 14.398 -0.782 1 96.81 36 THR B CA 1
ATOM 845 C C . THR B 1 36 ? -2.047 15.25 0.023 1 96.81 36 THR B C 1
ATOM 847 O O . THR B 1 36 ? -2.928 15.906 -0.545 1 96.81 36 THR B O 1
ATOM 850 N N . VAL B 1 37 ? -1.921 15.273 1.319 1 94.5 37 VAL B N 1
ATOM 851 C CA . VAL B 1 37 ? -2.795 16.078 2.164 1 94.5 37 VAL B CA 1
ATOM 852 C C . VAL B 1 37 ? -2.541 17.562 1.9 1 94.5 37 VAL B C 1
ATOM 854 O O . VAL B 1 37 ? -3.475 18.375 1.908 1 94.5 37 VAL B O 1
ATOM 857 N N . CYS B 1 38 ? -1.375 17.906 1.555 1 93.31 38 CYS B N 1
ATOM 858 C CA . CYS B 1 38 ? -1.003 19.281 1.286 1 93.31 38 CYS B CA 1
ATOM 859 C C . CYS B 1 38 ? -0.952 19.562 -0.214 1 93.31 38 CYS B C 1
ATOM 861 O O . CYS B 1 38 ? -1.14 20.688 -0.651 1 93.31 38 CYS B O 1
ATOM 863 N N . ILE B 1 39 ? -0.712 18.578 -1.05 1 95.38 39 ILE B N 1
ATOM 864 C CA . ILE B 1 39 ? -0.59 18.688 -2.5 1 95.38 39 ILE B CA 1
ATOM 865 C C . ILE B 1 39 ? -1.438 17.609 -3.168 1 95.38 39 ILE B C 1
ATOM 867 O O . ILE B 1 39 ? -0.93 16.531 -3.518 1 95.38 39 ILE B O 1
ATOM 871 N N . PRO B 1 40 ? -2.713 17.859 -3.432 1 93.56 40 PRO B N 1
ATOM 872 C CA . PRO B 1 40 ? -3.635 16.859 -3.973 1 93.56 40 PRO B CA 1
ATOM 873 C C . PRO B 1 40 ? -3.238 16.375 -5.371 1 93.56 40 PRO B C 1
ATOM 875 O O . PRO B 1 40 ? -3.602 15.273 -5.781 1 93.56 40 PRO B O 1
ATOM 878 N N . LYS B 1 41 ? -2.512 17.172 -6.055 1 95.38 41 LYS B N 1
ATOM 879 C CA . LYS B 1 41 ? -2.082 16.797 -7.398 1 95.38 41 LYS B CA 1
ATOM 880 C C . LYS B 1 41 ? -1.213 15.547 -7.375 1 95.38 41 LYS B C 1
ATOM 882 O O . LYS B 1 41 ? -1.063 14.867 -8.391 1 95.38 41 LYS B O 1
ATOM 887 N N . LEU B 1 42 ? -0.702 15.203 -6.238 1 96.06 42 LEU B N 1
ATOM 888 C CA . LEU B 1 42 ? 0.176 14.047 -6.113 1 96.06 42 LEU B CA 1
ATOM 889 C C . LEU B 1 42 ? -0.633 12.766 -5.898 1 96.06 42 LEU B C 1
ATOM 891 O O . LEU B 1 42 ? -0.071 11.672 -5.855 1 96.06 42 LEU B O 1
ATOM 895 N N . SER B 1 43 ? -1.879 12.844 -5.777 1 96.62 43 SER B N 1
ATOM 896 C CA . SER B 1 43 ? -2.711 11.664 -5.555 1 96.62 43 SER B CA 1
ATOM 897 C C . SER B 1 43 ? -2.6 10.688 -6.715 1 96.62 43 SER B C 1
ATOM 899 O O . SER B 1 43 ? -2.631 9.469 -6.512 1 96.62 43 SER B O 1
ATOM 901 N N . GLY B 1 44 ? -2.451 11.188 -7.883 1 97.19 44 GLY B N 1
ATOM 902 C CA . GLY B 1 44 ? -2.254 10.328 -9.039 1 97.19 44 GLY B CA 1
ATOM 903 C C . GLY B 1 44 ? -1.011 9.461 -8.93 1 97.19 44 GLY B C 1
ATOM 904 O O . GLY B 1 44 ? -1.048 8.273 -9.242 1 97.19 44 GLY B O 1
ATOM 905 N N . VAL B 1 45 ? -0.015 10.031 -8.477 1 96.94 45 VAL B N 1
ATOM 906 C CA . VAL B 1 45 ? 1.255 9.328 -8.312 1 96.94 45 VAL B CA 1
ATOM 907 C C . VAL B 1 45 ? 1.124 8.273 -7.223 1 96.94 45 VAL B C 1
ATOM 909 O O . VAL B 1 45 ? 1.552 7.129 -7.406 1 96.94 45 VAL B O 1
ATOM 912 N N . SER B 1 46 ? 0.543 8.625 -6.066 1 97.56 46 SER B N 1
ATOM 913 C CA . SER B 1 46 ? 0.394 7.66 -4.98 1 97.56 46 SER B CA 1
ATOM 914 C C . SER B 1 46 ? -0.478 6.484 -5.406 1 97.56 46 SER B C 1
ATOM 916 O O . SER B 1 46 ? -0.234 5.344 -5.004 1 97.56 46 SER B O 1
ATOM 918 N N . ASP B 1 47 ? -1.482 6.719 -6.254 1 97.56 47 ASP B N 1
ATOM 919 C CA . ASP B 1 47 ? -2.344 5.645 -6.746 1 97.56 47 ASP B CA 1
ATOM 920 C C . ASP B 1 47 ? -1.562 4.676 -7.625 1 97.56 47 ASP B C 1
ATOM 922 O O . ASP B 1 47 ? -1.751 3.459 -7.539 1 97.56 47 ASP B O 1
ATOM 926 N N . ILE B 1 48 ? -0.746 5.18 -8.484 1 98.06 48 ILE B N 1
ATOM 927 C CA . ILE B 1 48 ? 0.084 4.34 -9.336 1 98.06 48 ILE B CA 1
ATOM 928 C C . ILE B 1 48 ? 1.045 3.52 -8.484 1 98.06 48 ILE B C 1
ATOM 930 O O . ILE B 1 48 ? 1.262 2.332 -8.742 1 98.06 48 ILE B O 1
ATOM 934 N N . LEU B 1 49 ? 1.555 4.094 -7.473 1 98.12 49 LEU B N 1
ATOM 935 C CA . LEU B 1 49 ? 2.482 3.406 -6.582 1 98.12 49 LEU B CA 1
ATOM 936 C C . LEU B 1 49 ? 1.78 2.279 -5.832 1 98.12 49 LEU B C 1
ATOM 938 O O . LEU B 1 49 ? 2.344 1.196 -5.66 1 98.12 49 LEU B O 1
ATOM 942 N N . LEU B 1 50 ? 0.542 2.592 -5.43 1 98.12 50 LEU B N 1
ATOM 943 C CA . LEU B 1 50 ? -0.206 1.537 -4.754 1 98.12 50 LEU B CA 1
ATOM 944 C C . LEU B 1 50 ? -0.469 0.368 -5.699 1 98.12 50 LEU B C 1
ATOM 946 O O . LEU B 1 50 ? -0.339 -0.794 -5.305 1 98.12 50 LEU B O 1
ATOM 950 N N . LYS B 1 51 ? -0.779 0.641 -6.906 1 98.12 51 LYS B N 1
ATOM 951 C CA . LYS B 1 51 ? -0.936 -0.417 -7.898 1 98.12 51 LYS B CA 1
ATOM 952 C C . LYS B 1 51 ? 0.362 -1.199 -8.078 1 98.12 51 LYS B C 1
ATOM 954 O O . LYS B 1 51 ? 0.343 -2.426 -8.195 1 98.12 51 LYS B O 1
ATOM 959 N N . GLY B 1 52 ? 1.415 -0.497 -8.078 1 98.31 52 GLY B N 1
ATOM 960 C CA . GLY B 1 52 ? 2.715 -1.144 -8.164 1 98.31 52 GLY B CA 1
ATOM 961 C C . GLY B 1 52 ? 3.021 -2.021 -6.965 1 98.31 52 GLY B C 1
ATOM 962 O O . GLY B 1 52 ? 3.621 -3.09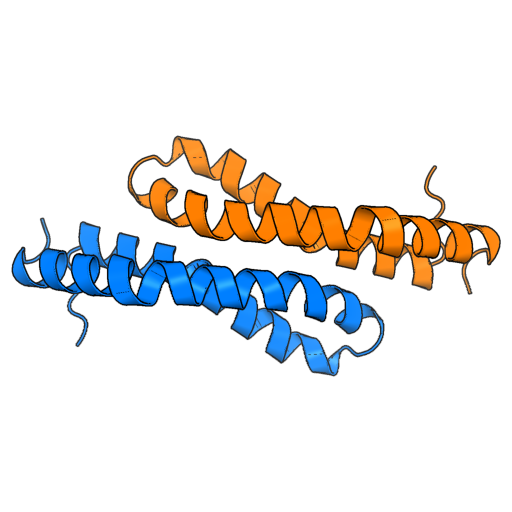 -7.105 1 98.31 52 GLY B O 1
ATOM 963 N N . ALA B 1 53 ? 2.582 -1.573 -5.812 1 98.5 53 ALA B N 1
ATOM 964 C CA . ALA B 1 53 ? 2.773 -2.35 -4.59 1 98.5 53 ALA B CA 1
ATOM 965 C C . ALA B 1 53 ? 1.992 -3.66 -4.648 1 98.5 53 ALA B C 1
ATOM 967 O O . ALA B 1 53 ? 2.301 -4.605 -3.918 1 98.5 53 ALA B O 1
ATOM 968 N N . GLN B 1 54 ? 1.01 -3.697 -5.484 1 97.75 54 GLN B N 1
ATOM 969 C CA . GLN B 1 54 ? 0.176 -4.891 -5.602 1 97.75 54 GLN B CA 1
ATOM 970 C C . GLN B 1 54 ? 0.584 -5.727 -6.809 1 97.75 54 GLN B C 1
ATOM 972 O O . GLN B 1 54 ? -0.1 -6.691 -7.16 1 97.75 54 GLN B O 1
ATOM 977 N N . PHE B 1 55 ? 1.715 -5.465 -7.43 1 98.44 55 PHE B N 1
ATOM 978 C CA . PHE B 1 55 ? 2.156 -6.137 -8.648 1 98.44 55 PHE B CA 1
ATOM 979 C C . PHE B 1 55 ? 2.412 -7.617 -8.383 1 98.44 55 PHE B C 1
ATOM 981 O O . PHE B 1 55 ? 2.076 -8.469 -9.211 1 98.44 55 PHE B O 1
ATOM 988 N N . ALA B 1 56 ? 3.029 -7.961 -7.258 1 98.06 56 ALA B N 1
ATOM 989 C CA . ALA B 1 56 ? 3.285 -9.359 -6.906 1 98.06 56 ALA B CA 1
ATOM 990 C C . ALA B 1 56 ? 1.98 -10.133 -6.773 1 98.06 56 ALA B C 1
ATOM 992 O O . ALA B 1 56 ? 1.9 -11.297 -7.176 1 98.06 56 ALA B O 1
ATOM 993 N N . HIS B 1 57 ? 0.962 -9.5 -6.176 1 97.81 57 HIS B N 1
ATOM 994 C CA . HIS B 1 57 ? -0.354 -10.125 -6.082 1 97.81 57 HIS B CA 1
ATOM 995 C C . HIS B 1 57 ? -0.926 -10.414 -7.465 1 97.81 57 HIS B C 1
ATOM 997 O O . HIS B 1 57 ? -1.491 -11.484 -7.695 1 97.81 57 HIS B O 1
ATOM 1003 N N . TYR B 1 58 ? -0.782 -9.469 -8.375 1 97.12 58 TYR B N 1
ATOM 1004 C CA . TYR B 1 58 ? -1.224 -9.648 -9.75 1 97.12 58 TYR B CA 1
ATOM 1005 C C . TYR B 1 58 ? -0.522 -10.836 -10.398 1 97.12 58 TYR B C 1
ATOM 1007 O O . TYR B 1 58 ? -1.162 -11.664 -11.062 1 97.12 58 TYR B O 1
ATOM 1015 N N . CYS B 1 59 ? 0.757 -10.914 -10.234 1 96.88 59 CYS B N 1
ATOM 1016 C CA . CYS B 1 59 ? 1.506 -12.039 -10.781 1 96.88 59 CYS B CA 1
ATOM 1017 C C . CYS B 1 59 ? 1.004 -13.359 -10.211 1 96.88 59 CYS B C 1
ATOM 1019 O O . CYS B 1 59 ? 0.842 -14.336 -10.945 1 96.88 59 CYS B O 1
ATOM 1021 N N . ALA B 1 60 ? 0.758 -13.414 -8.922 1 96.19 60 ALA B N 1
ATOM 1022 C CA . ALA B 1 60 ? 0.254 -14.633 -8.289 1 96.19 60 ALA B CA 1
ATOM 1023 C C . ALA B 1 60 ? -1.113 -15.016 -8.852 1 96.19 60 ALA B C 1
ATOM 1025 O O . ALA B 1 60 ? -1.378 -16.188 -9.109 1 96.19 60 ALA B O 1
ATOM 1026 N N . GLN B 1 61 ? -1.961 -14.055 -9.023 1 95.69 61 GLN B N 1
ATOM 1027 C CA . GLN B 1 61 ? -3.277 -14.305 -9.602 1 95.69 61 GLN B CA 1
ATOM 1028 C C . GLN B 1 61 ? -3.162 -14.867 -11.016 1 95.69 61 GLN B C 1
ATOM 1030 O O . GLN B 1 61 ? -3.873 -15.812 -11.367 1 95.69 61 GLN B O 1
ATOM 1035 N N . CYS B 1 62 ? -2.287 -14.281 -11.773 1 95.75 62 CYS B N 1
ATOM 1036 C CA . CYS B 1 62 ? -2.09 -14.75 -13.141 1 95.75 62 CYS B CA 1
ATOM 1037 C C . CYS B 1 62 ? -1.565 -16.188 -13.156 1 95.75 62 CYS B C 1
ATOM 1039 O O . CYS B 1 62 ? -1.954 -16.984 -14.008 1 95.75 62 CYS B O 1
ATOM 1041 N N . MET B 1 63 ? -0.732 -16.453 -12.273 1 93.94 63 MET B N 1
ATOM 1042 C CA . MET B 1 63 ? -0.148 -17.797 -12.156 1 93.94 63 MET B CA 1
ATOM 1043 C C . MET B 1 63 ? -1.227 -18.828 -11.891 1 93.94 63 MET B C 1
ATOM 1045 O O . MET B 1 63 ? -1.296 -19.844 -12.594 1 93.94 63 MET B O 1
ATOM 1049 N N . ILE B 1 64 ? -2.074 -18.656 -10.938 1 92.12 64 ILE B N 1
ATOM 1050 C CA . ILE B 1 64 ? -3.035 -19.656 -10.5 1 92.12 64 ILE B CA 1
ATOM 1051 C C . ILE B 1 64 ? -4.148 -19.797 -11.539 1 92.12 64 ILE B C 1
ATOM 1053 O O . ILE B 1 64 ? -4.723 -20.875 -11.711 1 92.12 64 ILE B O 1
ATOM 1057 N N . ASN B 1 65 ? -4.402 -18.734 -12.234 1 91.75 65 ASN B N 1
ATOM 1058 C CA . ASN B 1 65 ? -5.457 -18.766 -13.242 1 91.75 65 ASN B CA 1
ATOM 1059 C C . ASN B 1 65 ? -4.906 -19.172 -14.609 1 91.75 65 ASN B C 1
ATOM 1061 O O . ASN B 1 65 ? -5.672 -19.375 -15.555 1 91.75 65 ASN B O 1
ATOM 1065 N N . GLY B 1 66 ? -3.664 -19.25 -14.664 1 89.56 66 GLY B N 1
ATOM 1066 C CA . GLY B 1 66 ? -3.031 -19.625 -15.914 1 89.56 66 GLY B CA 1
ATOM 1067 C C . GLY B 1 66 ? -3.24 -18.609 -17.016 1 89.56 66 GLY B C 1
ATOM 1068 O O . GLY B 1 66 ? -3.438 -18.969 -18.172 1 89.56 66 GLY B O 1
ATOM 1069 N N . ARG B 1 67 ? -3.211 -17.406 -16.656 1 91.5 67 ARG B N 1
ATOM 1070 C CA . ARG B 1 67 ? -3.469 -16.344 -17.625 1 91.5 67 ARG B CA 1
ATOM 1071 C C . ARG B 1 67 ? -2.248 -16.094 -18.5 1 91.5 67 ARG B C 1
ATOM 1073 O O . ARG B 1 67 ? -1.128 -15.984 -18 1 91.5 67 ARG B O 1
ATOM 1080 N N . ALA B 1 68 ? -2.545 -16.094 -19.781 1 91.56 68 ALA B N 1
ATOM 1081 C CA . ALA B 1 68 ? -1.467 -15.742 -20.703 1 91.56 68 ALA B CA 1
ATOM 1082 C C . ALA B 1 68 ? -1.074 -14.273 -20.562 1 91.56 68 ALA B C 1
ATOM 1084 O O . ALA B 1 68 ? -1.91 -13.438 -20.219 1 91.56 68 ALA B O 1
ATOM 1085 N N . PRO B 1 69 ? 0.393 -13.969 -20.656 1 88.12 69 PRO B N 1
ATOM 1086 C CA . PRO B 1 69 ? 0.805 -12.57 -20.562 1 88.12 69 PRO B CA 1
ATOM 1087 C C . PRO B 1 69 ? 0.29 -11.727 -21.734 1 88.12 69 PRO B C 1
ATOM 1089 O O . PRO B 1 69 ? 0.283 -10.492 -21.656 1 88.12 69 PRO B O 1
ATOM 1092 N N . PHE B 1 70 ? 0.074 -12.539 -22.797 1 78.88 70 PHE B N 1
ATOM 1093 C CA . PHE B 1 70 ? -0.433 -11.906 -24.016 1 78.88 70 PHE B CA 1
ATOM 1094 C C . PHE B 1 70 ? -1.708 -12.594 -24.484 1 78.88 70 PHE B C 1
ATOM 1096 O O . PHE B 1 70 ? -1.947 -13.758 -24.172 1 78.88 70 PHE B O 1
#

Organism: Anopheles gambiae (NCBI:txid7165)

Nearest PDB structures (foldseek):
  8yy1-assembly1_U  TM=4.674E-01  e=7.790E+00  Thermus thermophilus HB8